Protein AF-A0A3A4K2T4-F1 (afdb_monomer_lite)

Structure (mmCIF, N/CA/C/O backbone):
data_AF-A0A3A4K2T4-F1
#
_entry.id   AF-A0A3A4K2T4-F1
#
loop_
_atom_site.group_PDB
_atom_site.id
_atom_site.type_symbol
_atom_site.label_atom_id
_atom_site.label_alt_id
_atom_site.label_comp_id
_atom_site.label_asym_id
_atom_site.label_entity_id
_atom_site.label_seq_id
_atom_site.pdbx_PDB_ins_code
_atom_site.Cartn_x
_atom_site.Cartn_y
_atom_site.Cartn_z
_atom_site.occupancy
_atom_site.B_iso_or_equiv
_atom_site.auth_seq_id
_atom_site.auth_comp_id
_atom_site.auth_asym_id
_atom_site.auth_atom_id
_atom_site.pdbx_PDB_model_num
ATOM 1 N N . MET A 1 1 ? -15.578 17.344 46.538 1.00 37.31 1 MET A N 1
ATOM 2 C CA . MET A 1 1 ? -14.835 17.389 45.261 1.00 37.31 1 MET A CA 1
ATOM 3 C C . MET A 1 1 ? -15.146 16.119 44.495 1.00 37.31 1 MET A C 1
ATOM 5 O O . MET A 1 1 ? -15.003 15.076 45.108 1.00 37.31 1 MET A O 1
ATOM 9 N N . ARG A 1 2 ? -15.543 16.262 43.217 1.00 42.56 2 ARG A N 1
ATOM 10 C CA . ARG A 1 2 ? -15.380 15.312 42.092 1.00 42.56 2 ARG A CA 1
ATOM 11 C C . ARG A 1 2 ? -15.876 13.876 42.349 1.00 42.56 2 ARG A C 1
ATOM 13 O O . ARG A 1 2 ? -15.310 13.163 43.150 1.00 42.56 2 ARG A O 1
ATOM 20 N N . GLY A 1 3 ? -16.893 13.351 41.688 1.00 38.88 3 GLY A N 1
ATOM 21 C CA . GLY A 1 3 ? -17.337 13.601 40.326 1.00 38.88 3 GLY A CA 1
ATOM 22 C C . GLY A 1 3 ? -17.789 12.246 39.784 1.00 38.88 3 GLY A C 1
ATOM 23 O O . GLY A 1 3 ? -16.993 11.324 39.680 1.00 38.88 3 GLY A O 1
ATOM 24 N N . THR A 1 4 ? -19.092 12.142 39.568 1.00 47.53 4 THR A N 1
ATOM 25 C CA . THR A 1 4 ? -19.808 11.328 38.584 1.00 47.53 4 THR A CA 1
ATOM 26 C C . THR A 1 4 ? -18.983 10.290 37.805 1.00 47.53 4 THR A C 1
ATOM 28 O O . THR A 1 4 ? -18.315 10.631 36.834 1.00 47.53 4 THR A O 1
ATOM 31 N N . LEU A 1 5 ? -19.127 9.007 38.146 1.00 46.75 5 LEU A N 1
ATOM 32 C CA . LEU A 1 5 ? -18.937 7.910 37.192 1.00 46.75 5 LEU A CA 1
ATOM 33 C C . LEU A 1 5 ? -20.327 7.389 36.828 1.00 46.75 5 LEU A C 1
ATOM 35 O O . LEU A 1 5 ? -20.868 6.483 37.459 1.00 46.75 5 LEU A O 1
ATOM 39 N N . LEU A 1 6 ? -20.937 8.049 35.843 1.00 43.16 6 LEU A N 1
ATOM 40 C CA . LEU A 1 6 ? -22.119 7.544 35.157 1.00 43.16 6 LEU A CA 1
ATOM 41 C C . LEU A 1 6 ? -21.692 6.300 34.376 1.00 43.16 6 LEU A C 1
ATOM 43 O O . LEU A 1 6 ? -21.117 6.388 33.295 1.00 43.16 6 LEU A O 1
ATOM 47 N N . ALA A 1 7 ? -21.965 5.143 34.969 1.00 45.53 7 ALA A N 1
ATOM 48 C CA . ALA A 1 7 ? -22.023 3.874 34.275 1.00 45.53 7 ALA A CA 1
ATOM 49 C C . ALA A 1 7 ? -23.150 3.947 33.233 1.00 45.53 7 ALA A C 1
ATOM 51 O O . ALA A 1 7 ? -24.322 3.760 33.550 1.00 45.53 7 ALA A O 1
ATOM 52 N N . LEU A 1 8 ? -22.794 4.247 31.986 1.00 44.25 8 LEU A N 1
ATOM 53 C CA . LEU A 1 8 ? -23.660 4.029 30.833 1.00 44.25 8 LEU A CA 1
ATOM 54 C C . LEU A 1 8 ? -23.396 2.617 30.313 1.00 44.25 8 LEU A C 1
ATOM 56 O O . LEU A 1 8 ? -22.622 2.388 29.389 1.00 44.25 8 LEU A O 1
ATOM 60 N N . ALA A 1 9 ? -24.035 1.665 30.987 1.00 47.28 9 ALA A N 1
ATOM 61 C CA . ALA A 1 9 ? -24.226 0.309 30.509 1.00 47.28 9 ALA A CA 1
ATOM 62 C C . ALA A 1 9 ? -25.524 0.254 29.693 1.00 47.28 9 ALA A C 1
ATOM 64 O O . ALA A 1 9 ? -26.607 0.240 30.268 1.00 47.28 9 ALA A O 1
ATOM 65 N N . SER A 1 10 ? -25.400 0.235 28.364 1.00 43.56 10 SER A N 1
ATOM 66 C CA . SER A 1 10 ? -26.413 -0.223 27.393 1.00 43.56 10 SER A CA 1
ATOM 67 C C . SER A 1 10 ? -25.854 0.047 25.986 1.00 43.56 10 SER A C 1
ATOM 69 O O . SER A 1 10 ? -25.403 1.155 25.740 1.00 43.56 10 SER A O 1
ATOM 71 N N . ALA A 1 11 ? -25.828 -0.864 25.016 1.00 36.56 11 ALA A N 1
ATOM 72 C CA . ALA A 1 11 ? -26.654 -2.041 24.819 1.00 36.56 11 ALA A CA 1
ATOM 73 C C . ALA A 1 11 ? -25.936 -3.085 23.947 1.00 36.56 11 ALA A C 1
ATOM 75 O O . ALA A 1 11 ? -25.059 -2.770 23.145 1.00 36.56 11 ALA A O 1
ATOM 76 N N . ALA A 1 12 ? -26.367 -4.331 24.118 1.00 47.81 12 ALA A N 1
ATOM 77 C CA . ALA A 1 12 ? -26.002 -5.482 23.319 1.00 47.81 12 ALA A CA 1
ATOM 78 C C . ALA A 1 12 ? -26.239 -5.255 21.817 1.00 47.81 12 ALA A C 1
ATOM 80 O O . ALA A 1 12 ? -27.347 -4.918 21.402 1.00 47.81 12 ALA A O 1
ATOM 81 N N . VAL A 1 13 ? -25.225 -5.566 21.009 1.00 43.44 13 VAL A N 1
ATOM 82 C CA . VAL A 1 13 ? -25.419 -6.050 19.643 1.00 43.44 13 VAL A CA 1
ATOM 83 C C . VAL A 1 13 ? -24.809 -7.440 19.587 1.00 43.44 13 VAL A C 1
ATOM 85 O O . VAL A 1 13 ? -23.624 -7.648 19.831 1.00 43.44 13 VAL A O 1
ATOM 88 N N . VAL A 1 14 ? -25.684 -8.405 19.340 1.00 50.03 14 VAL A N 1
ATOM 89 C CA . VAL A 1 14 ? -25.367 -9.801 19.077 1.00 50.03 14 VAL A CA 1
ATOM 90 C C . VAL A 1 14 ? -24.592 -9.861 17.762 1.00 50.03 14 VAL A C 1
ATOM 92 O O . VAL A 1 14 ? -25.139 -9.573 16.703 1.00 50.03 14 VAL A O 1
ATOM 95 N N . GLY A 1 15 ? -23.318 -10.229 17.837 1.00 37.03 15 GLY A N 1
ATOM 96 C CA . GLY A 1 15 ? -22.464 -10.473 16.682 1.00 37.03 15 GLY A CA 1
ATOM 97 C C . GLY A 1 15 ? -21.090 -10.907 17.164 1.00 37.03 15 GLY A C 1
ATOM 98 O O . GLY A 1 15 ? -20.385 -10.142 17.809 1.00 37.03 15 GLY A O 1
ATOM 99 N N . VAL A 1 16 ? -20.736 -12.162 16.905 1.00 39.00 16 VAL A N 1
ATOM 100 C CA . VAL A 1 16 ? -19.416 -12.731 17.187 1.00 39.00 16 VAL A CA 1
ATOM 101 C C . VAL A 1 16 ? -18.391 -11.991 16.327 1.00 39.00 16 VAL A C 1
ATOM 103 O O . VAL A 1 16 ? -18.146 -12.346 15.182 1.00 39.00 16 VAL A O 1
ATOM 106 N N . GLY A 1 17 ? -17.833 -10.920 16.868 1.00 36.72 17 GLY A N 1
ATOM 107 C CA . GLY A 1 17 ? -16.728 -10.182 16.291 1.00 36.72 17 GLY A CA 1
ATOM 108 C C . GLY A 1 17 ? -15.914 -9.679 17.458 1.00 36.72 17 GLY A C 1
ATOM 109 O O . GLY A 1 17 ? -16.368 -8.820 18.208 1.00 36.72 17 GLY A O 1
ATOM 110 N N . ILE A 1 18 ? -14.748 -10.277 17.668 1.00 42.75 18 ILE A N 1
ATOM 111 C CA . ILE A 1 18 ? -13.763 -9.758 18.606 1.00 42.75 18 ILE A CA 1
ATOM 112 C C . ILE A 1 18 ? -13.394 -8.383 18.047 1.00 42.75 18 ILE A C 1
ATOM 114 O O . ILE A 1 18 ? -12.620 -8.295 17.099 1.00 42.75 18 ILE A O 1
ATOM 118 N N . ALA A 1 19 ? -14.022 -7.320 18.551 1.00 45.59 19 ALA A N 1
ATOM 119 C CA . ALA A 1 19 ? -13.562 -5.969 18.302 1.00 45.59 19 ALA A CA 1
ATOM 120 C C . ALA A 1 19 ? -12.214 -5.879 19.015 1.00 45.59 19 ALA A C 1
ATOM 122 O O . ALA A 1 19 ? -12.155 -5.710 20.235 1.00 45.59 19 ALA A O 1
ATOM 123 N N . VAL A 1 20 ? -11.140 -6.121 18.266 1.00 48.38 20 VAL A N 1
ATOM 124 C CA . VAL A 1 20 ? -9.784 -5.845 18.719 1.00 48.38 20 VAL A CA 1
ATOM 125 C C . VAL A 1 20 ? -9.708 -4.327 18.780 1.00 48.38 20 VAL A C 1
ATOM 127 O O . VAL A 1 20 ? -9.427 -3.667 17.790 1.00 48.38 20 VAL A O 1
ATOM 130 N N . ALA A 1 21 ? -10.109 -3.761 19.920 1.00 49.97 21 ALA A N 1
ATOM 131 C CA . ALA A 1 21 ? -9.919 -2.347 20.177 1.00 49.97 21 ALA A CA 1
ATOM 132 C C . ALA A 1 21 ? -8.414 -2.091 20.075 1.00 49.97 21 ALA A C 1
ATOM 134 O O . ALA A 1 21 ? -7.641 -2.708 20.817 1.00 49.97 21 ALA A O 1
ATOM 135 N N . GLY A 1 22 ? -8.007 -1.255 19.119 1.00 52.72 22 GLY A N 1
ATOM 136 C CA . GLY A 1 22 ? -6.613 -0.909 18.929 1.00 52.72 22 GLY A CA 1
ATOM 137 C C . GLY A 1 22 ? -6.038 -0.197 20.158 1.00 52.72 22 GLY A C 1
ATOM 138 O O . GLY A 1 22 ? -6.753 0.135 21.114 1.00 52.72 22 GLY A O 1
ATOM 139 N N . PRO A 1 23 ? -4.716 0.029 20.175 1.00 58.78 23 PRO A N 1
ATOM 140 C CA . PRO A 1 23 ? -4.071 0.778 21.245 1.00 58.78 23 PRO A CA 1
ATOM 141 C C . PRO A 1 23 ? -4.733 2.154 21.428 1.00 58.78 23 PRO A C 1
ATOM 143 O O . PRO A 1 23 ? -5.227 2.756 20.477 1.00 58.78 23 PRO A O 1
ATOM 146 N N . ALA A 1 24 ? -4.749 2.672 22.660 1.00 53.75 24 ALA A N 1
ATOM 147 C CA . ALA A 1 24 ? -5.356 3.968 22.960 1.00 53.75 24 ALA A CA 1
ATOM 148 C C . ALA A 1 24 ? -4.759 5.073 22.064 1.00 53.75 24 ALA A C 1
ATOM 150 O O . ALA A 1 24 ? -3.583 5.407 22.201 1.00 53.75 24 ALA A O 1
ATOM 151 N N . GLY A 1 25 ? -5.576 5.627 21.162 1.00 59.34 25 GLY A N 1
ATOM 152 C CA . GLY A 1 25 ? -5.159 6.622 20.165 1.00 59.34 25 GLY A CA 1
ATOM 153 C C . GLY A 1 25 ? -5.148 6.126 18.716 1.00 59.34 25 GLY A C 1
ATOM 154 O O . GLY A 1 25 ? -4.891 6.933 17.829 1.00 59.34 25 GLY A O 1
ATOM 155 N N . ALA A 1 26 ? -5.448 4.848 18.472 1.00 74.38 26 ALA A N 1
ATOM 156 C CA . ALA A 1 26 ? -5.609 4.317 17.127 1.00 74.38 26 ALA A CA 1
ATOM 157 C C . ALA A 1 26 ? -6.783 4.979 16.382 1.00 74.38 26 ALA A C 1
ATOM 159 O O . ALA A 1 26 ? -7.815 5.343 16.957 1.00 74.38 26 ALA A O 1
ATOM 160 N N . VAL A 1 27 ? -6.586 5.173 15.082 1.00 84.56 27 VAL A N 1
ATOM 161 C CA . VAL A 1 27 ? -7.548 5.778 14.169 1.00 84.56 27 VAL A CA 1
ATOM 162 C C . VAL A 1 27 ? -8.516 4.699 13.695 1.00 84.56 27 VAL A C 1
ATOM 164 O O . VAL A 1 27 ? -8.104 3.645 13.209 1.00 84.56 27 VAL A O 1
ATOM 167 N N . SER A 1 28 ? -9.817 4.987 13.794 1.00 85.19 28 SER A N 1
ATOM 168 C CA . SER A 1 28 ? -10.862 4.071 13.326 1.00 85.19 28 SER A CA 1
ATOM 169 C C . SER A 1 28 ? -10.649 3.681 11.864 1.00 85.19 28 SER A C 1
ATOM 171 O O . SER A 1 28 ? -10.312 4.544 11.049 1.00 85.19 28 SER A O 1
ATOM 173 N N . GLU A 1 29 ? -10.969 2.435 11.509 1.00 85.69 29 GLU A N 1
ATOM 174 C CA . GLU A 1 29 ? -10.889 1.929 10.131 1.00 85.69 29 GLU A CA 1
ATOM 175 C C . GLU A 1 29 ? -11.527 2.886 9.107 1.00 85.69 29 GLU A C 1
ATOM 177 O O . GLU A 1 29 ? -10.976 3.115 8.033 1.00 85.69 29 GLU A O 1
ATOM 182 N N .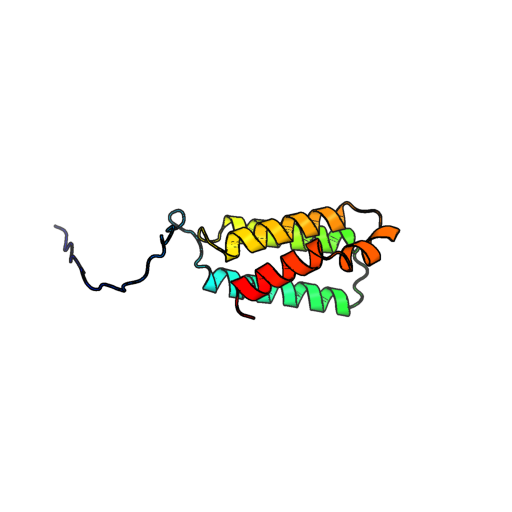 GLN A 1 30 ? -12.656 3.508 9.458 1.00 87.06 30 GLN A N 1
ATOM 183 C CA . GLN A 1 30 ? -13.376 4.421 8.573 1.00 87.06 30 GLN A CA 1
ATOM 184 C C . GLN A 1 30 ? -12.610 5.728 8.311 1.00 87.06 30 GLN A C 1
ATOM 186 O O . GLN A 1 30 ? -12.508 6.159 7.163 1.00 87.06 30 GLN A O 1
ATOM 191 N N . ALA A 1 31 ? -12.026 6.337 9.346 1.00 89.06 31 ALA A N 1
ATOM 192 C CA . ALA A 1 31 ? -11.182 7.524 9.191 1.00 89.06 31 ALA A CA 1
ATOM 193 C C . ALA A 1 31 ? -9.871 7.201 8.453 1.00 89.06 31 ALA A C 1
ATOM 195 O O . ALA A 1 31 ? -9.435 7.981 7.606 1.00 89.06 31 ALA A O 1
ATOM 196 N N . THR A 1 32 ? -9.286 6.026 8.703 1.00 90.94 32 THR A N 1
ATOM 197 C CA . THR A 1 32 ? -8.131 5.534 7.944 1.00 90.94 32 THR A CA 1
ATOM 198 C C . THR A 1 32 ? -8.473 5.417 6.461 1.00 90.94 32 THR A C 1
ATOM 200 O O . THR A 1 32 ? -7.742 5.947 5.630 1.00 90.94 32 THR A O 1
ATOM 203 N N . CYS A 1 33 ? -9.614 4.818 6.111 1.00 92.44 33 CYS A N 1
ATOM 204 C CA . CYS A 1 33 ? -10.036 4.658 4.719 1.00 92.44 33 CYS A CA 1
ATOM 205 C C . CYS A 1 33 ? -10.281 5.985 3.990 1.00 92.44 33 CYS A C 1
ATOM 207 O O . CYS A 1 33 ? -9.915 6.105 2.824 1.00 92.44 33 CYS A O 1
ATOM 209 N N . VAL A 1 34 ? -10.805 7.018 4.659 1.00 93.06 34 VAL A N 1
ATOM 210 C CA . VAL A 1 34 ? -10.892 8.367 4.061 1.00 93.06 34 VAL A CA 1
ATOM 211 C C . VAL A 1 34 ? -9.503 8.872 3.655 1.00 93.06 34 VAL A C 1
ATOM 213 O O . VAL A 1 34 ? -9.320 9.370 2.542 1.00 93.06 34 VAL A O 1
ATOM 216 N N . THR A 1 35 ? -8.509 8.700 4.526 1.00 93.44 35 THR A N 1
ATOM 217 C CA . THR A 1 35 ? -7.129 9.114 4.245 1.00 93.44 35 THR A CA 1
ATOM 218 C C . THR A 1 35 ? -6.484 8.260 3.154 1.00 93.44 35 THR A C 1
ATOM 220 O O . THR A 1 35 ? -5.805 8.802 2.285 1.00 93.44 35 THR A O 1
ATOM 223 N N . VAL A 1 36 ? -6.737 6.946 3.136 1.00 93.88 36 VAL A N 1
ATOM 224 C CA . VAL A 1 36 ? -6.286 6.046 2.058 1.00 93.88 36 VAL A CA 1
ATOM 225 C C . VAL A 1 36 ? -6.809 6.526 0.706 1.00 93.88 36 VAL A C 1
ATOM 227 O O . VAL A 1 36 ? -6.024 6.659 -0.230 1.00 93.88 36 VAL A O 1
ATOM 230 N N . GLY A 1 37 ? -8.101 6.855 0.613 1.00 91.06 37 GLY A N 1
ATOM 231 C CA . GLY A 1 37 ? -8.701 7.381 -0.614 1.00 91.06 37 GLY A CA 1
ATOM 232 C C . GLY A 1 37 ? -8.020 8.665 -1.095 1.00 91.06 37 GLY A C 1
ATOM 233 O O . GLY A 1 37 ? -7.679 8.776 -2.270 1.00 91.06 37 GLY A O 1
ATOM 234 N N . ALA A 1 38 ? -7.738 9.602 -0.185 1.00 92.50 38 ALA A N 1
ATOM 235 C CA . ALA A 1 38 ? -7.030 10.840 -0.516 1.00 92.50 38 ALA A CA 1
ATOM 236 C C . ALA A 1 38 ? -5.590 10.592 -1.007 1.00 92.50 38 ALA A C 1
ATOM 238 O O . ALA A 1 38 ? -5.153 11.212 -1.974 1.00 92.50 38 ALA A O 1
ATOM 239 N N . VAL A 1 39 ? -4.861 9.665 -0.376 1.00 92.75 39 VAL A N 1
ATOM 240 C CA . VAL A 1 39 ? -3.492 9.299 -0.777 1.00 92.75 39 VAL A CA 1
ATOM 241 C C . VAL A 1 39 ? -3.470 8.633 -2.157 1.00 92.75 39 VAL A C 1
ATOM 243 O O . VAL A 1 39 ? -2.602 8.944 -2.974 1.00 92.75 39 VAL A O 1
ATOM 246 N N . VAL A 1 40 ? -4.419 7.738 -2.442 1.00 90.56 40 VAL A N 1
ATOM 247 C CA . VAL A 1 40 ? -4.527 7.067 -3.749 1.00 90.56 40 VAL A CA 1
ATOM 248 C C . VAL A 1 40 ? -4.924 8.053 -4.853 1.00 90.56 40 VAL A C 1
ATOM 250 O O . VAL A 1 40 ? -4.378 7.991 -5.957 1.00 90.56 40 VAL A O 1
ATOM 253 N N . ASP A 1 41 ? -5.825 8.993 -4.564 1.00 91.56 41 ASP A N 1
ATOM 254 C CA . ASP A 1 41 ? -6.207 10.067 -5.487 1.00 91.56 41 ASP A CA 1
ATOM 255 C C . ASP A 1 41 ? -5.022 11.005 -5.793 1.00 91.56 41 ASP A C 1
ATOM 257 O O . ASP A 1 41 ? -4.752 11.306 -6.957 1.00 91.56 41 ASP A O 1
ATOM 261 N N . GLU A 1 42 ? -4.244 11.397 -4.776 1.00 89.38 42 GLU A N 1
ATOM 262 C CA . GLU A 1 42 ? -3.012 12.179 -4.954 1.00 89.38 42 GLU A CA 1
ATOM 263 C C . GLU A 1 42 ? -2.000 11.435 -5.841 1.00 89.38 42 GLU A C 1
ATOM 265 O O . GLU A 1 42 ? -1.484 12.002 -6.807 1.00 89.38 42 GLU A O 1
ATOM 270 N N . PHE A 1 43 ? -1.760 10.149 -5.562 1.00 88.19 43 PHE A N 1
ATOM 271 C CA . PHE A 1 43 ? -0.867 9.308 -6.362 1.00 88.19 43 PHE A CA 1
ATOM 272 C C . PHE A 1 43 ? -1.327 9.197 -7.824 1.00 88.19 43 PHE A C 1
ATOM 274 O O . PHE A 1 43 ? -0.507 9.258 -8.748 1.00 88.19 43 PHE A O 1
ATOM 281 N N . SER A 1 44 ? -2.636 9.055 -8.048 1.00 85.94 44 SER A N 1
ATOM 282 C CA . SER A 1 44 ? -3.221 8.952 -9.388 1.00 85.94 44 SER A CA 1
ATOM 283 C C . SER A 1 44 ? -3.029 10.251 -10.169 1.00 85.94 44 SER A C 1
ATOM 285 O O . SER A 1 44 ? -2.503 10.222 -11.280 1.00 85.94 44 SER A O 1
ATOM 287 N N . LYS A 1 45 ? -3.317 11.403 -9.551 1.00 86.31 45 LYS A N 1
ATOM 288 C CA . LYS A 1 45 ? -3.105 12.730 -10.156 1.00 86.31 45 LYS A CA 1
ATOM 289 C C . LYS A 1 45 ? -1.642 12.990 -10.507 1.00 86.31 45 LYS A C 1
ATOM 291 O O . LYS A 1 45 ? -1.350 13.479 -11.596 1.00 86.31 45 LYS A O 1
ATOM 296 N N . GLN A 1 46 ? -0.710 12.630 -9.622 1.00 82.56 46 GLN A N 1
ATOM 297 C CA . GLN A 1 46 ? 0.728 12.737 -9.903 1.00 82.56 46 GLN A CA 1
ATOM 298 C C . GLN A 1 46 ? 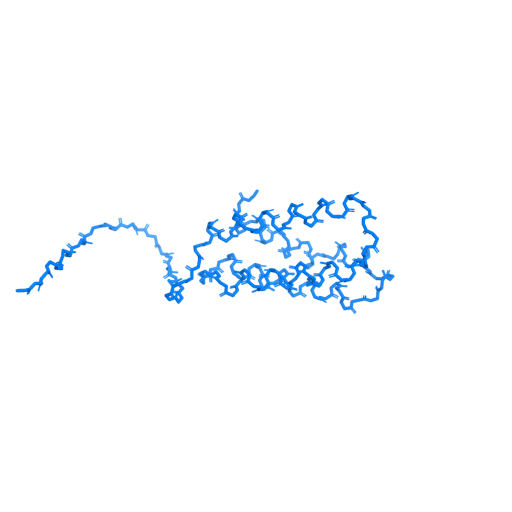1.163 11.811 -11.048 1.00 82.56 46 GLN A C 1
ATOM 300 O O . GLN A 1 46 ? 2.059 12.145 -11.824 1.00 82.56 46 GLN A O 1
ATOM 305 N N . SER A 1 47 ? 0.526 10.646 -11.174 1.00 79.62 47 SER A N 1
ATOM 306 C CA . SER A 1 47 ? 0.794 9.705 -12.263 1.00 79.62 47 SER A CA 1
ATOM 307 C C . SER A 1 47 ? 0.283 10.211 -13.611 1.00 79.62 47 SER A C 1
ATOM 309 O O . SER A 1 47 ? 1.004 10.118 -14.602 1.00 79.62 47 SER A O 1
ATOM 311 N N . GLU A 1 48 ? -0.909 10.807 -13.642 1.00 78.81 48 GLU A N 1
ATOM 312 C CA . GLU A 1 48 ? -1.507 11.412 -14.839 1.00 78.81 48 GLU A CA 1
ATOM 313 C C . GLU A 1 48 ? -0.779 12.675 -15.305 1.00 78.81 48 GLU A C 1
ATOM 315 O O . GLU A 1 48 ? -0.656 12.913 -16.508 1.00 78.81 48 GLU A O 1
ATOM 320 N N . ALA A 1 49 ? -0.247 13.465 -14.369 1.00 74.38 49 ALA A N 1
ATOM 321 C CA . ALA A 1 49 ? 0.482 14.694 -14.668 1.00 74.38 49 ALA A CA 1
ATOM 322 C C . ALA A 1 49 ? 1.798 14.467 -15.445 1.00 74.38 49 ALA A C 1
ATOM 324 O O . ALA A 1 49 ? 2.475 15.439 -15.774 1.00 74.38 49 ALA A O 1
ATOM 325 N N . ASN A 1 50 ? 2.170 13.210 -15.749 1.00 62.88 50 ASN A N 1
ATOM 326 C CA . ASN A 1 50 ? 3.468 12.822 -16.316 1.00 62.88 50 ASN A CA 1
ATOM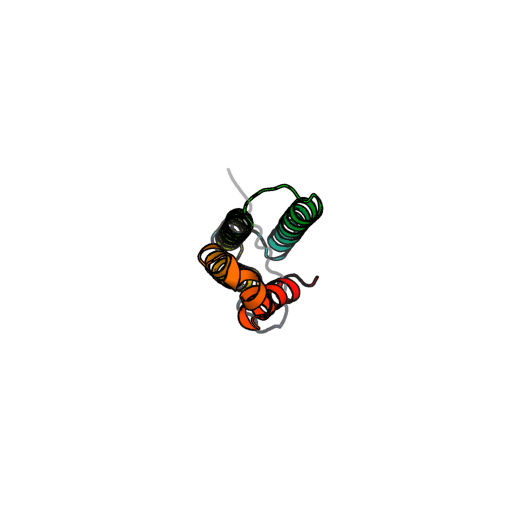 327 C C . ASN A 1 50 ? 4.642 13.464 -15.569 1.00 62.88 50 ASN A C 1
ATOM 329 O O . ASN A 1 50 ? 5.695 13.720 -16.157 1.00 62.88 50 ASN A O 1
ATOM 333 N N . ASP A 1 51 ? 4.459 13.729 -14.273 1.00 60.66 51 ASP A N 1
ATOM 334 C CA . ASP A 1 51 ? 5.511 14.309 -13.466 1.00 60.66 51 ASP A CA 1
ATOM 335 C C . ASP A 1 51 ? 6.661 13.300 -13.471 1.00 60.66 51 ASP A C 1
ATOM 337 O O . ASP A 1 51 ? 6.478 12.118 -13.150 1.00 60.66 51 ASP A O 1
ATOM 341 N N . ALA A 1 52 ? 7.824 13.733 -13.960 1.00 50.72 52 ALA A N 1
ATOM 342 C CA . ALA A 1 52 ? 8.930 12.870 -14.382 1.00 50.72 52 ALA A CA 1
ATOM 343 C C . ALA A 1 52 ? 9.672 12.206 -13.204 1.00 50.72 52 ALA A C 1
ATOM 345 O O . ALA A 1 52 ? 10.848 11.860 -13.310 1.00 50.72 52 ALA A O 1
ATOM 346 N N . GLY A 1 53 ? 9.001 12.039 -12.064 1.00 60.88 53 GLY A N 1
ATOM 347 C CA . GLY A 1 53 ? 9.498 11.278 -10.933 1.00 60.88 53 GLY A CA 1
ATOM 348 C C . GLY A 1 53 ? 9.638 9.803 -11.294 1.00 60.88 53 GLY A C 1
ATOM 349 O O . GLY A 1 53 ? 8.776 9.216 -11.948 1.00 60.88 53 GLY A O 1
ATOM 350 N N . ASP A 1 54 ? 10.719 9.184 -10.844 1.00 79.44 54 ASP A N 1
ATOM 351 C CA . ASP A 1 54 ? 10.957 7.754 -11.015 1.00 79.44 54 ASP A CA 1
ATOM 352 C C . ASP A 1 54 ? 9.794 6.926 -10.427 1.00 79.44 54 ASP A C 1
ATOM 354 O O . ASP A 1 54 ? 9.361 7.151 -9.292 1.00 79.44 54 ASP A O 1
ATOM 358 N N . ALA A 1 55 ? 9.258 5.981 -11.206 1.00 81.69 55 ALA A N 1
ATOM 359 C CA . ALA A 1 55 ? 8.127 5.143 -10.803 1.00 81.69 55 ALA A CA 1
ATOM 360 C C . ALA A 1 55 ? 8.439 4.348 -9.525 1.00 81.69 55 ALA A C 1
ATOM 362 O O . ALA A 1 55 ? 7.581 4.223 -8.650 1.00 81.69 55 ALA A O 1
ATOM 363 N N . ALA A 1 56 ? 9.690 3.900 -9.368 1.00 86.38 56 ALA A N 1
ATOM 364 C CA . ALA A 1 56 ? 10.123 3.210 -8.159 1.00 86.38 56 ALA A CA 1
ATOM 365 C C . ALA A 1 56 ? 10.051 4.115 -6.920 1.00 86.38 56 ALA A C 1
ATOM 367 O O . ALA A 1 56 ? 9.579 3.686 -5.868 1.00 86.38 56 ALA A O 1
ATOM 368 N N . THR A 1 57 ? 10.439 5.387 -7.051 1.00 88.00 57 THR A N 1
ATOM 369 C CA . THR A 1 57 ? 10.325 6.369 -5.961 1.00 88.00 57 THR A CA 1
ATOM 370 C C . THR A 1 57 ? 8.863 6.592 -5.577 1.00 88.00 57 THR A C 1
ATOM 372 O O . THR A 1 57 ? 8.537 6.638 -4.393 1.00 88.00 57 THR A O 1
ATOM 375 N N . ARG A 1 58 ? 7.961 6.657 -6.562 1.00 87.38 58 ARG A N 1
ATOM 376 C CA . ARG A 1 58 ? 6.523 6.838 -6.322 1.00 87.38 58 ARG A CA 1
ATOM 377 C C . ARG A 1 58 ? 5.884 5.641 -5.621 1.00 87.38 58 ARG A C 1
ATOM 379 O O . ARG A 1 58 ? 5.112 5.839 -4.686 1.00 87.38 58 ARG A O 1
ATOM 386 N N . TRP A 1 59 ? 6.208 4.410 -6.016 1.00 90.44 59 TRP A N 1
ATOM 387 C CA . TRP A 1 59 ? 5.698 3.236 -5.298 1.00 90.44 59 TRP A CA 1
ATOM 388 C C . TRP A 1 59 ? 6.296 3.097 -3.907 1.00 90.44 59 TRP A C 1
ATOM 390 O O . TRP A 1 59 ? 5.572 2.723 -2.994 1.00 90.44 59 TRP A O 1
ATOM 400 N N . SER A 1 60 ? 7.573 3.442 -3.728 1.00 91.38 60 SER A N 1
ATOM 401 C CA . SER A 1 60 ? 8.198 3.482 -2.403 1.00 91.38 60 SER A CA 1
ATOM 402 C C . SER A 1 60 ? 7.472 4.468 -1.484 1.00 91.38 60 SER A C 1
ATOM 404 O O . SER A 1 60 ? 7.104 4.129 -0.363 1.00 91.38 60 SER A O 1
ATOM 406 N N . GLU A 1 61 ? 7.177 5.669 -1.986 1.00 92.75 61 GLU A N 1
ATOM 407 C CA . GLU A 1 61 ? 6.451 6.695 -1.238 1.00 92.75 61 GLU A CA 1
ATOM 408 C C . GLU A 1 61 ? 5.010 6.275 -0.917 1.00 92.75 61 GLU A C 1
ATOM 410 O O . GLU A 1 61 ? 4.566 6.417 0.223 1.00 92.75 61 GLU A O 1
ATOM 415 N N . LEU A 1 62 ? 4.285 5.703 -1.883 1.00 93.81 62 LEU A N 1
ATOM 416 C CA . LEU A 1 62 ? 2.942 5.177 -1.632 1.00 93.81 62 LEU A CA 1
ATOM 417 C C . LEU A 1 62 ? 2.974 4.035 -0.604 1.00 93.81 62 LEU A C 1
ATOM 419 O O . LEU A 1 62 ? 2.146 4.000 0.305 1.00 93.81 62 LEU A O 1
ATOM 423 N N . GLY A 1 63 ? 3.957 3.136 -0.711 1.00 95.31 63 GLY A N 1
ATOM 424 C CA . GLY A 1 63 ? 4.166 2.039 0.231 1.00 95.31 63 GLY A CA 1
ATOM 425 C C . GLY A 1 63 ? 4.445 2.546 1.643 1.00 95.31 63 GLY A C 1
ATOM 426 O O . GLY A 1 63 ? 3.817 2.082 2.592 1.00 95.31 63 GLY A O 1
ATOM 427 N N . ARG A 1 64 ? 5.307 3.562 1.781 1.00 95.88 64 ARG A N 1
ATOM 428 C CA . ARG A 1 64 ? 5.586 4.242 3.054 1.00 95.88 64 ARG A CA 1
ATOM 429 C C . ARG A 1 64 ? 4.312 4.819 3.670 1.00 95.88 64 ARG A C 1
ATOM 431 O O . ARG A 1 64 ? 4.031 4.539 4.831 1.00 95.88 64 ARG A O 1
ATOM 438 N N . ARG A 1 65 ? 3.517 5.568 2.897 1.00 95.44 65 ARG A N 1
ATOM 439 C CA . ARG A 1 65 ? 2.254 6.151 3.380 1.00 95.44 65 ARG A CA 1
ATOM 440 C C . ARG A 1 65 ? 1.257 5.077 3.814 1.00 95.44 65 ARG A C 1
ATOM 442 O O . ARG A 1 65 ? 0.595 5.242 4.831 1.00 95.44 65 ARG A O 1
ATOM 449 N N . PHE A 1 66 ? 1.167 3.963 3.090 1.00 96.12 66 PHE A N 1
ATOM 450 C CA . PHE A 1 66 ? 0.318 2.839 3.496 1.00 96.12 66 PHE A CA 1
ATOM 451 C C . PHE A 1 66 ? 0.795 2.204 4.806 1.00 96.12 66 PHE A C 1
ATOM 453 O O . PHE A 1 66 ? -0.033 1.935 5.673 1.00 96.12 66 PHE A O 1
ATOM 460 N N . SER A 1 67 ? 2.106 2.018 4.991 1.00 95.44 67 SER A N 1
ATOM 461 C CA . SER A 1 67 ? 2.662 1.539 6.264 1.00 95.44 67 SER A CA 1
ATOM 462 C C . SER A 1 67 ? 2.396 2.498 7.426 1.00 95.44 67 SER A C 1
ATOM 464 O O . SER A 1 67 ? 2.081 2.042 8.520 1.00 95.44 67 SER A O 1
ATOM 466 N N . GLU A 1 68 ? 2.490 3.810 7.205 1.00 93.81 68 GLU A N 1
ATOM 467 C CA . GLU A 1 68 ? 2.184 4.826 8.223 1.00 93.81 68 GLU A CA 1
ATOM 468 C C . GLU A 1 68 ? 0.707 4.792 8.618 1.00 93.81 68 GLU A C 1
ATOM 470 O O . GLU A 1 68 ? 0.383 4.684 9.798 1.00 93.81 68 GLU A O 1
ATOM 475 N N . LEU A 1 69 ? -0.195 4.752 7.634 1.00 93.00 69 LEU A N 1
ATOM 476 C CA . LEU A 1 69 ? -1.629 4.617 7.892 1.00 93.00 69 LEU A CA 1
ATOM 477 C C . LEU A 1 69 ? -1.970 3.301 8.598 1.00 93.00 69 LEU A C 1
ATOM 479 O O . LEU A 1 69 ? -2.845 3.279 9.457 1.00 93.00 69 LEU A O 1
ATOM 483 N N . ALA A 1 70 ? -1.278 2.206 8.275 1.00 93.19 70 ALA A N 1
ATOM 484 C CA . ALA A 1 70 ? -1.448 0.934 8.969 1.00 93.19 70 ALA A CA 1
ATOM 485 C C . ALA A 1 70 ? -0.937 0.982 10.420 1.00 93.19 70 ALA A C 1
ATOM 487 O O . ALA A 1 70 ? -1.506 0.321 11.289 1.00 93.19 70 ALA A O 1
ATOM 488 N N . ALA A 1 71 ? 0.132 1.734 10.691 1.00 91.88 71 ALA A N 1
ATOM 489 C CA . ALA A 1 71 ? 0.667 1.900 12.039 1.00 91.88 71 ALA A CA 1
ATOM 490 C C . ALA A 1 71 ? -0.304 2.670 12.946 1.00 91.88 71 ALA A C 1
ATOM 492 O O . ALA A 1 71 ? -0.455 2.304 14.113 1.00 91.88 71 ALA A O 1
ATOM 493 N N . ASP A 1 72 ? -0.989 3.670 12.388 1.00 89.88 72 ASP A N 1
ATOM 494 C CA . ASP A 1 72 ? -1.953 4.507 13.107 1.00 89.88 72 ASP A CA 1
ATOM 495 C C . ASP A 1 72 ? -3.359 3.891 13.182 1.00 89.88 72 ASP A C 1
ATOM 497 O O . ASP A 1 72 ? -4.155 4.277 14.037 1.00 89.88 72 ASP A O 1
ATOM 501 N N . ALA A 1 73 ? -3.691 2.944 12.302 1.00 88.50 73 ALA A N 1
ATOM 502 C CA . ALA A 1 73 ? -5.004 2.311 12.260 1.00 88.50 73 ALA A CA 1
ATOM 503 C C . ALA A 1 73 ? -5.260 1.355 13.436 1.00 88.50 73 ALA A C 1
ATOM 505 O O . ALA A 1 73 ? -4.360 0.662 13.925 1.00 88.50 73 ALA A O 1
ATOM 506 N N . ASP A 1 74 ? -6.536 1.258 13.815 1.00 88.44 74 ASP A N 1
ATOM 507 C CA . ASP A 1 74 ? -7.046 0.182 14.664 1.00 88.44 74 ASP A CA 1
ATOM 508 C C . ASP A 1 74 ? -6.680 -1.201 14.104 1.00 88.44 74 ASP A C 1
ATOM 510 O O . ASP A 1 74 ? -6.559 -1.414 12.891 1.00 88.44 74 ASP A O 1
ATOM 514 N N . ASP A 1 75 ? -6.522 -2.168 15.009 1.00 86.75 75 ASP A N 1
ATOM 515 C CA . ASP A 1 75 ? -6.311 -3.555 14.616 1.00 86.75 75 ASP A CA 1
ATOM 516 C C . ASP A 1 75 ? -7.551 -4.077 13.884 1.00 86.75 75 ASP A C 1
ATOM 518 O O . ASP A 1 75 ? -8.671 -4.041 14.391 1.00 86.75 75 ASP A O 1
ATOM 522 N N . GLY A 1 76 ? -7.356 -4.571 12.663 1.00 88.00 76 GLY A N 1
ATOM 523 C CA . GLY A 1 76 ? -8.481 -4.930 11.815 1.00 88.00 76 GLY A CA 1
ATOM 524 C C . GLY A 1 76 ? -8.092 -5.233 10.379 1.00 88.00 76 GLY A C 1
ATOM 525 O O . GLY A 1 76 ? -6.915 -5.343 10.018 1.00 88.00 76 GLY A O 1
ATOM 526 N N . LYS A 1 77 ? -9.117 -5.382 9.541 1.00 91.19 77 LYS A N 1
ATOM 527 C CA . LYS A 1 77 ? -8.957 -5.742 8.127 1.00 91.19 77 LYS A CA 1
ATOM 528 C C . LYS A 1 77 ? -8.257 -4.631 7.344 1.00 91.19 77 LYS A C 1
ATOM 530 O O . LYS A 1 77 ? -7.457 -4.942 6.468 1.00 91.19 77 LYS A O 1
ATOM 535 N N . VAL A 1 78 ? -8.509 -3.363 7.685 1.00 92.44 78 VAL A N 1
ATOM 536 C CA . VAL A 1 78 ? -7.911 -2.213 6.987 1.00 92.44 78 VAL A CA 1
ATOM 537 C C . VAL A 1 78 ? -6.407 -2.168 7.228 1.00 92.44 78 VAL A C 1
ATOM 539 O O . VAL A 1 78 ? -5.636 -2.114 6.275 1.00 92.44 78 VAL A O 1
ATOM 542 N N . LYS A 1 79 ? -5.972 -2.286 8.486 1.00 93.81 79 LYS A N 1
ATOM 543 C CA . LYS A 1 79 ? -4.551 -2.339 8.849 1.00 93.81 79 LYS A CA 1
ATOM 544 C C . LYS A 1 79 ? -3.808 -3.475 8.148 1.00 93.81 79 LYS A C 1
ATOM 546 O O . LYS A 1 79 ? -2.726 -3.259 7.607 1.00 93.81 79 LYS A O 1
ATOM 551 N N . ASN A 1 80 ? -4.388 -4.675 8.130 1.00 94.38 80 ASN A N 1
ATOM 552 C CA . ASN A 1 80 ? -3.776 -5.828 7.467 1.00 94.38 80 ASN A CA 1
ATOM 553 C C . ASN A 1 80 ? -3.654 -5.607 5.953 1.00 94.38 80 ASN A C 1
ATOM 555 O O . ASN A 1 80 ? -2.570 -5.773 5.402 1.00 94.38 80 ASN A O 1
ATOM 559 N N . ALA A 1 81 ? -4.727 -5.146 5.302 1.00 96.25 81 ALA A N 1
ATOM 560 C CA . ALA A 1 81 ? -4.715 -4.860 3.871 1.00 96.25 81 ALA A CA 1
ATOM 561 C C . ALA A 1 81 ? -3.690 -3.774 3.497 1.00 96.25 81 ALA A C 1
ATOM 563 O O . ALA A 1 81 ? -2.988 -3.907 2.495 1.00 96.25 81 ALA A O 1
ATOM 564 N N . LEU A 1 82 ? -3.556 -2.725 4.316 1.00 96.00 82 LEU A N 1
ATOM 565 C CA . LEU A 1 82 ? -2.565 -1.669 4.104 1.00 96.00 82 LEU A CA 1
ATOM 566 C C . LEU A 1 82 ? -1.128 -2.174 4.257 1.00 96.00 82 LEU A C 1
ATOM 568 O O . LEU A 1 82 ? -0.281 -1.829 3.435 1.00 96.00 82 LEU A O 1
ATOM 572 N N . ASN A 1 83 ? -0.854 -3.020 5.253 1.00 96.44 83 ASN A N 1
ATOM 573 C CA . ASN A 1 83 ? 0.462 -3.642 5.414 1.00 96.44 83 ASN A CA 1
ATOM 574 C C . ASN A 1 83 ? 0.823 -4.541 4.221 1.00 96.44 83 ASN A C 1
ATOM 576 O O . ASN A 1 83 ? 1.941 -4.459 3.708 1.00 96.44 83 ASN A O 1
ATOM 580 N N . ASP A 1 84 ? -0.124 -5.349 3.737 1.00 95.56 84 ASP A N 1
ATOM 581 C CA . ASP A 1 84 ? 0.088 -6.218 2.576 1.00 95.56 84 ASP A CA 1
ATOM 582 C C . ASP A 1 84 ? 0.327 -5.402 1.297 1.00 95.56 84 ASP A C 1
ATOM 584 O O . ASP A 1 84 ? 1.270 -5.666 0.545 1.00 95.56 84 ASP A O 1
ATOM 588 N N . ALA A 1 85 ? -0.478 -4.363 1.064 1.00 96.00 85 ALA A N 1
ATOM 589 C CA . ALA A 1 85 ? -0.308 -3.469 -0.076 1.00 96.00 85 ALA A CA 1
ATOM 590 C C . ALA A 1 85 ? 1.017 -2.694 -0.010 1.00 96.00 85 ALA A C 1
ATOM 592 O O . ALA A 1 85 ? 1.721 -2.606 -1.019 1.00 96.00 85 ALA A O 1
ATOM 593 N N . ALA A 1 86 ? 1.417 -2.212 1.170 1.00 96.62 86 ALA A N 1
ATOM 594 C CA . ALA A 1 86 ? 2.718 -1.581 1.370 1.00 96.62 86 ALA A CA 1
AT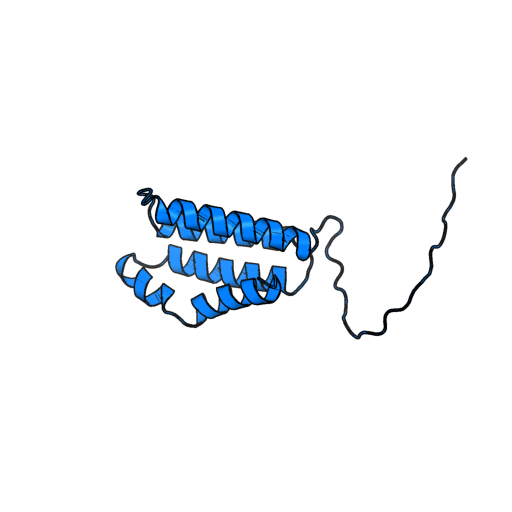OM 595 C C . ALA A 1 86 ? 3.877 -2.533 1.034 1.00 96.62 86 ALA A C 1
ATOM 597 O O . ALA A 1 86 ? 4.836 -2.139 0.368 1.00 96.62 86 ALA A O 1
ATOM 598 N N . ALA A 1 87 ? 3.782 -3.807 1.429 1.00 95.81 87 ALA A N 1
ATOM 599 C CA . ALA A 1 87 ? 4.792 -4.807 1.098 1.00 95.81 87 ALA A CA 1
ATOM 600 C C . ALA A 1 87 ? 4.919 -5.019 -0.421 1.00 95.81 87 ALA A C 1
ATOM 602 O O . ALA A 1 87 ? 6.037 -5.076 -0.939 1.00 95.81 87 ALA A O 1
ATOM 603 N N . GLN A 1 88 ? 3.800 -5.084 -1.150 1.00 95.25 88 GLN A N 1
ATOM 604 C CA . GLN A 1 88 ? 3.818 -5.213 -2.613 1.00 95.25 88 GLN A CA 1
ATOM 605 C C . GLN A 1 88 ? 4.377 -3.963 -3.304 1.00 95.25 88 GLN A C 1
ATOM 607 O O . GLN A 1 88 ? 5.160 -4.081 -4.246 1.00 95.25 88 GLN A O 1
ATOM 612 N N . LEU A 1 89 ? 4.044 -2.772 -2.805 1.00 94.06 89 LEU A N 1
ATOM 613 C CA . LEU A 1 89 ? 4.576 -1.497 -3.294 1.00 94.06 89 LEU A CA 1
ATOM 614 C C . LEU A 1 89 ? 6.091 -1.381 -3.101 1.00 94.06 89 LEU A C 1
ATOM 616 O O . LEU A 1 89 ? 6.806 -1.018 -4.032 1.00 94.06 89 LEU A O 1
ATOM 620 N N . ASN A 1 90 ? 6.603 -1.790 -1.941 1.00 92.50 90 ASN A N 1
ATOM 621 C CA . ASN A 1 90 ? 8.043 -1.854 -1.694 1.00 92.50 90 ASN A CA 1
ATOM 622 C C . ASN A 1 90 ? 8.734 -2.869 -2.618 1.00 92.50 90 ASN A C 1
ATOM 624 O O . ASN A 1 90 ? 9.851 -2.639 -3.083 1.00 92.50 90 ASN A O 1
ATOM 628 N N . ARG A 1 91 ? 8.059 -3.980 -2.938 1.00 90.94 91 ARG A N 1
ATOM 629 C CA . ARG A 1 91 ? 8.559 -4.985 -3.884 1.00 90.94 91 ARG A CA 1
ATOM 630 C C . ARG A 1 91 ? 8.630 -4.446 -5.313 1.00 90.94 91 ARG A C 1
ATOM 632 O O . ARG A 1 91 ? 9.611 -4.707 -6.003 1.00 90.94 91 ARG A O 1
ATOM 639 N N . LEU A 1 92 ? 7.621 -3.680 -5.733 1.00 90.75 92 LEU A N 1
ATOM 640 C CA . LEU A 1 92 ? 7.607 -2.961 -7.010 1.00 90.75 92 LEU A CA 1
ATOM 641 C C . LEU A 1 92 ? 8.738 -1.930 -7.077 1.00 90.75 92 LEU A C 1
ATOM 643 O O . LEU A 1 92 ? 9.471 -1.891 -8.063 1.00 90.75 92 LEU A O 1
ATOM 647 N N . ALA A 1 93 ? 8.920 -1.143 -6.015 1.00 91.38 93 ALA A N 1
ATOM 648 C CA . ALA A 1 93 ? 9.970 -0.133 -5.928 1.00 91.38 93 ALA A CA 1
ATOM 649 C C . ALA A 1 93 ? 11.386 -0.731 -5.984 1.00 91.38 93 ALA A C 1
ATOM 651 O O . ALA A 1 93 ? 12.284 -0.147 -6.583 1.00 91.38 93 ALA A O 1
ATOM 652 N N . ALA A 1 94 ? 11.592 -1.908 -5.389 1.00 91.81 94 ALA A N 1
ATOM 653 C CA . ALA A 1 94 ? 12.881 -2.598 -5.401 1.00 91.81 94 ALA A CA 1
ATOM 654 C C . ALA A 1 94 ? 13.174 -3.348 -6.715 1.00 91.81 94 ALA A C 1
ATOM 656 O O . ALA A 1 94 ? 14.307 -3.783 -6.938 1.00 91.81 94 ALA A O 1
ATOM 657 N N . ALA A 1 95 ? 12.171 -3.546 -7.572 1.00 89.88 95 ALA A N 1
ATOM 658 C CA . ALA A 1 95 ? 12.336 -4.283 -8.815 1.00 89.88 95 ALA A CA 1
ATOM 659 C C . ALA A 1 95 ? 13.028 -3.438 -9.903 1.00 89.88 95 ALA A C 1
ATOM 661 O O . ALA A 1 95 ? 12.853 -2.217 -9.952 1.00 89.88 95 ALA A O 1
ATOM 662 N N . PRO A 1 96 ? 13.770 -4.068 -10.834 1.00 88.12 96 PRO A N 1
ATOM 663 C CA . PRO A 1 96 ? 14.300 -3.378 -12.005 1.00 88.12 96 PRO A CA 1
ATOM 664 C C . PRO A 1 96 ? 13.184 -2.756 -12.854 1.00 88.12 96 PRO A C 1
ATOM 666 O O . PRO A 1 96 ? 12.155 -3.387 -13.083 1.00 88.12 96 PRO A O 1
ATOM 669 N N . ALA A 1 97 ? 13.428 -1.567 -13.419 1.00 85.56 97 ALA A N 1
ATOM 670 C CA . ALA A 1 97 ? 12.428 -0.821 -14.196 1.00 85.56 97 ALA A CA 1
ATOM 671 C C . ALA A 1 97 ? 11.776 -1.619 -15.340 1.00 85.56 97 ALA A C 1
ATOM 673 O O . ALA A 1 97 ? 10.582 -1.506 -15.600 1.00 85.56 97 ALA A O 1
ATOM 674 N N . ARG A 1 98 ? 12.550 -2.489 -15.995 1.00 86.06 98 ARG A N 1
ATOM 675 C CA . ARG A 1 98 ? 12.061 -3.375 -17.066 1.00 86.06 98 ARG A CA 1
ATOM 676 C C . ARG A 1 98 ? 11.005 -4.391 -16.602 1.00 86.06 98 ARG A C 1
ATOM 678 O O . ARG A 1 98 ? 10.235 -4.869 -17.426 1.00 86.06 98 ARG A O 1
ATOM 685 N N . ASP A 1 99 ? 10.975 -4.718 -15.310 1.00 88.12 99 ASP A N 1
ATOM 686 C CA . ASP A 1 99 ? 10.105 -5.749 -14.734 1.00 88.12 99 ASP A CA 1
ATOM 687 C C . ASP A 1 99 ? 8.820 -5.146 -14.137 1.00 88.12 99 ASP A C 1
ATOM 689 O O . ASP A 1 99 ? 7.868 -5.863 -13.828 1.00 88.12 99 ASP A O 1
ATOM 693 N N . HIS A 1 100 ? 8.755 -3.817 -14.016 1.00 86.50 100 HIS A N 1
ATOM 694 C CA . HIS A 1 100 ? 7.645 -3.089 -13.402 1.00 86.50 100 HIS A CA 1
ATOM 695 C C . HIS A 1 100 ? 6.287 -3.399 -14.040 1.00 86.50 100 HIS A C 1
ATOM 697 O O . HIS A 1 100 ? 5.329 -3.712 -13.335 1.00 86.50 100 HIS A O 1
ATOM 703 N N . GLN A 1 101 ? 6.197 -3.375 -15.372 1.00 84.31 101 GLN A N 1
ATOM 704 C CA . GLN A 1 101 ? 4.940 -3.647 -16.078 1.00 84.31 101 GLN A CA 1
ATOM 705 C C . GLN A 1 101 ? 4.443 -5.082 -15.840 1.00 84.31 101 GLN A C 1
ATOM 707 O O . GLN A 1 101 ? 3.242 -5.306 -15.685 1.00 84.31 101 GLN A O 1
ATOM 712 N N . ALA A 1 102 ? 5.359 -6.052 -15.768 1.00 87.62 102 ALA A N 1
ATOM 713 C CA . ALA A 1 102 ? 5.017 -7.440 -15.474 1.00 87.62 102 ALA A CA 1
ATOM 714 C C . ALA A 1 102 ? 4.521 -7.597 -14.028 1.00 87.62 102 ALA A C 1
ATOM 716 O O . ALA A 1 102 ? 3.540 -8.299 -13.780 1.00 87.62 102 ALA A O 1
ATOM 717 N N . LEU A 1 103 ? 5.154 -6.899 -13.082 1.00 86.06 103 LEU A N 1
ATOM 718 C CA . LEU A 1 103 ? 4.773 -6.931 -11.673 1.00 86.06 103 LEU A CA 1
ATOM 719 C C . LEU A 1 103 ? 3.432 -6.242 -11.401 1.00 86.06 103 LEU A C 1
ATOM 721 O O . LEU A 1 103 ? 2.658 -6.753 -10.603 1.00 86.06 103 LEU A O 1
ATOM 725 N N . LEU A 1 104 ? 3.086 -5.161 -12.104 1.00 85.19 104 LEU A N 1
ATOM 726 C CA . LEU A 1 104 ? 1.735 -4.578 -12.033 1.00 85.19 104 LEU A CA 1
ATOM 727 C C . LEU A 1 104 ? 0.653 -5.552 -12.532 1.00 85.19 104 LEU A C 1
ATOM 729 O O . LEU A 1 104 ? -0.500 -5.510 -12.103 1.00 85.19 104 LEU A O 1
ATOM 733 N N . GLY A 1 105 ? 1.022 -6.459 -13.438 1.00 86.38 105 GLY A N 1
ATOM 734 C CA . GLY A 1 105 ? 0.162 -7.545 -13.895 1.00 86.38 105 GLY A CA 1
ATOM 735 C C . GLY A 1 105 ? -0.008 -8.682 -12.884 1.00 86.38 105 GLY A C 1
ATOM 736 O O . GLY A 1 105 ? -0.944 -9.472 -13.048 1.00 86.38 105 GLY A O 1
ATOM 737 N N . ASN A 1 106 ? 0.857 -8.761 -11.866 1.00 90.81 106 ASN A N 1
ATOM 738 C CA . ASN A 1 106 ? 0.931 -9.872 -10.923 1.00 90.81 106 ASN A CA 1
ATOM 739 C C . ASN A 1 106 ? -0.355 -9.964 -10.072 1.00 90.81 106 ASN A C 1
ATOM 741 O O . ASN A 1 106 ? -0.799 -8.946 -9.526 1.00 90.81 106 ASN A O 1
ATOM 745 N N . PRO A 1 107 ? -0.962 -11.160 -9.941 1.00 91.38 107 PRO A N 1
ATOM 746 C CA . PRO A 1 107 ? -2.139 -11.363 -9.100 1.00 91.38 107 PRO A CA 1
ATOM 747 C C . PRO A 1 107 ? -1.932 -10.951 -7.639 1.00 91.38 107 PRO A C 1
ATOM 749 O O . PRO A 1 107 ? -2.886 -10.475 -7.037 1.00 91.38 107 PRO A O 1
ATOM 752 N N . ASP A 1 108 ? -0.722 -11.055 -7.087 1.00 91.44 108 ASP A N 1
ATOM 753 C CA . ASP A 1 108 ? -0.441 -10.665 -5.699 1.00 91.44 108 ASP A CA 1
ATOM 754 C C . ASP A 1 108 ? -0.565 -9.150 -5.505 1.00 91.44 108 ASP A C 1
ATOM 756 O O . ASP A 1 108 ? -1.171 -8.680 -4.545 1.00 91.44 108 ASP A O 1
ATOM 760 N N . VAL A 1 109 ? -0.032 -8.373 -6.455 1.00 90.31 109 VAL A N 1
ATOM 761 C CA . VAL A 1 109 ? -0.117 -6.905 -6.443 1.00 90.31 109 VAL A CA 1
ATOM 762 C C . VAL A 1 109 ? -1.574 -6.474 -6.592 1.00 90.31 109 VAL A C 1
ATOM 764 O O . VAL A 1 109 ? -2.077 -5.685 -5.796 1.00 90.31 109 VAL A O 1
ATOM 767 N N . LYS A 1 110 ? -2.286 -7.038 -7.575 1.00 92.94 110 LYS A N 1
ATOM 768 C CA . LYS A 1 110 ? -3.711 -6.749 -7.798 1.00 92.94 110 LYS A CA 1
ATOM 769 C C . LYS A 1 110 ? -4.576 -7.157 -6.609 1.00 92.94 110 LYS A C 1
ATOM 771 O O . LYS A 1 110 ? -5.469 -6.411 -6.225 1.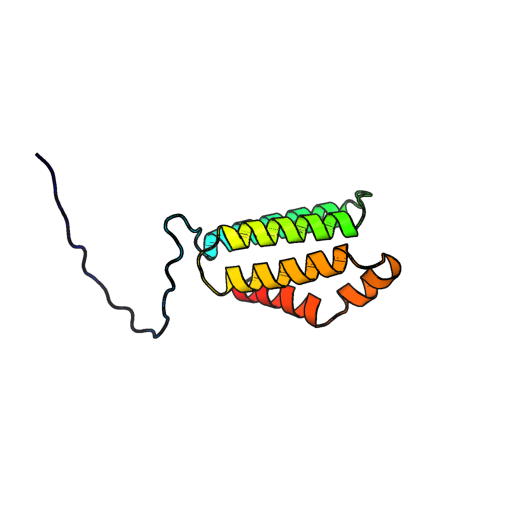00 92.94 110 LYS A O 1
ATOM 776 N N . GLY A 1 111 ? -4.303 -8.323 -6.031 1.00 94.56 111 GLY A N 1
ATOM 777 C CA . GLY A 1 111 ? -5.003 -8.850 -4.867 1.00 94.56 111 GLY A CA 1
ATOM 778 C C . GLY A 1 111 ? -4.816 -7.969 -3.638 1.00 94.56 111 GLY A C 1
ATOM 779 O O . GLY A 1 111 ? -5.786 -7.715 -2.934 1.00 94.56 111 GLY A O 1
ATOM 780 N N . ALA A 1 112 ? -3.612 -7.433 -3.422 1.00 92.94 112 ALA A N 1
ATOM 781 C CA . ALA A 1 112 ? -3.354 -6.518 -2.315 1.00 92.94 112 ALA A CA 1
ATOM 782 C C . ALA A 1 112 ? -4.142 -5.202 -2.452 1.00 92.94 112 ALA A C 1
ATOM 784 O O . ALA A 1 112 ? -4.766 -4.762 -1.489 1.00 92.94 112 ALA A O 1
ATOM 785 N N . PHE A 1 113 ? -4.201 -4.608 -3.650 1.00 92.69 113 PHE A N 1
ATOM 786 C CA . PHE A 1 113 ? -5.034 -3.419 -3.872 1.00 92.69 113 PHE A CA 1
ATOM 787 C C . PHE A 1 113 ? -6.531 -3.721 -3.751 1.00 92.69 113 PHE A C 1
ATOM 789 O O . PHE A 1 113 ? -7.251 -2.956 -3.117 1.00 92.69 113 PHE A O 1
ATOM 796 N N . ALA A 1 114 ? -6.993 -4.859 -4.276 1.00 92.75 114 ALA A N 1
ATOM 797 C CA . ALA A 1 114 ? -8.379 -5.297 -4.114 1.00 92.75 114 ALA A CA 1
ATOM 798 C C . ALA A 1 114 ? -8.743 -5.573 -2.643 1.00 92.75 114 ALA A C 1
ATOM 800 O O . ALA A 1 114 ? -9.881 -5.361 -2.234 1.00 92.75 114 ALA A O 1
ATOM 801 N N . ALA A 1 115 ? -7.788 -6.025 -1.827 1.00 93.12 115 ALA A N 1
ATOM 802 C CA . ALA A 1 115 ? -7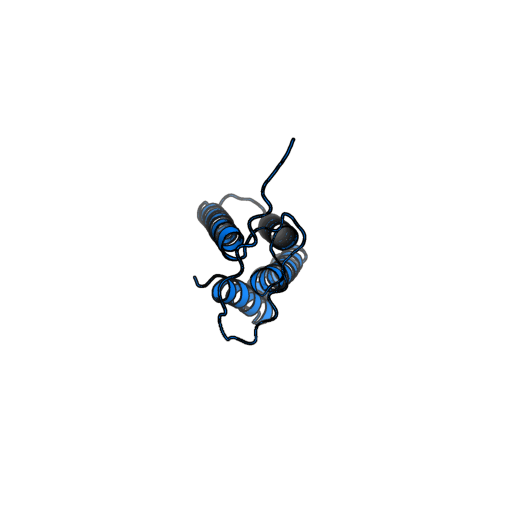.991 -6.199 -0.394 1.00 93.12 115 ALA A CA 1
ATOM 803 C C . ALA A 1 115 ? -8.161 -4.852 0.322 1.00 93.12 115 ALA A C 1
ATOM 805 O O . ALA A 1 115 ? -9.026 -4.745 1.187 1.00 93.12 115 ALA A O 1
ATOM 806 N N . VAL A 1 116 ? -7.389 -3.822 -0.053 1.00 92.81 116 VAL A N 1
ATOM 807 C CA . VAL A 1 116 ? -7.568 -2.452 0.467 1.00 92.81 116 VAL A CA 1
ATOM 808 C C . VAL A 1 116 ? -8.935 -1.901 0.060 1.00 92.81 116 VAL A C 1
ATOM 810 O O . VAL A 1 116 ? -9.677 -1.421 0.915 1.00 92.81 116 VAL A O 1
ATOM 813 N N . ASP A 1 117 ? -9.289 -2.041 -1.217 1.00 91.00 117 ASP A N 1
ATOM 814 C CA . ASP A 1 117 ? -10.575 -1.636 -1.791 1.00 91.00 117 ASP A CA 1
ATOM 815 C C . ASP A 1 117 ? -11.756 -2.280 -1.047 1.00 91.00 117 ASP A C 1
ATOM 817 O O . ASP A 1 117 ? -12.609 -1.595 -0.486 1.00 91.00 117 ASP A O 1
ATOM 821 N N . SER A 1 118 ? -11.723 -3.606 -0.894 1.00 92.75 118 SER A N 1
ATOM 822 C CA . SER A 1 118 ? -12.735 -4.366 -0.159 1.00 92.75 118 SER A CA 1
ATOM 823 C C . SER A 1 118 ? -12.764 -4.046 1.340 1.00 92.75 118 SER A C 1
ATOM 825 O O . SER A 1 118 ? -13.840 -4.018 1.948 1.00 92.75 118 SER A O 1
ATOM 827 N N . ALA A 1 119 ? -11.608 -3.806 1.967 1.00 90.94 119 ALA A N 1
ATOM 828 C CA . ALA A 1 119 ? -11.546 -3.448 3.379 1.00 90.94 119 ALA A CA 1
ATOM 829 C C . ALA A 1 119 ? -12.188 -2.078 3.634 1.00 90.94 119 ALA A C 1
ATOM 831 O O . ALA A 1 119 ? -12.929 -1.947 4.615 1.00 90.94 119 ALA A O 1
ATOM 832 N N . CYS A 1 120 ? -11.957 -1.119 2.732 1.00 87.88 120 CYS A N 1
ATOM 833 C CA . CYS A 1 120 ? -12.473 0.244 2.806 1.00 87.88 120 CYS A CA 1
ATOM 834 C C . CYS A 1 120 ? -13.871 0.445 2.209 1.00 87.88 120 CYS A C 1
ATOM 836 O O . CYS A 1 120 ? -14.531 1.421 2.564 1.00 87.88 120 CYS A O 1
ATOM 838 N N . GLY A 1 121 ? -14.355 -0.490 1.389 1.00 87.69 121 GLY A N 1
ATOM 839 C CA . GLY A 1 121 ? -15.684 -0.434 0.780 1.00 87.69 121 GLY A CA 1
ATOM 840 C C . GLY A 1 121 ? -15.813 0.643 -0.295 1.00 87.69 121 GLY A C 1
ATOM 841 O O . GLY A 1 121 ? -16.851 1.308 -0.345 1.00 87.69 121 GLY A O 1
ATOM 842 N N . PHE A 1 122 ? -14.753 0.844 -1.081 1.00 80.12 122 PHE A N 1
ATOM 843 C CA . PHE A 1 122 ? -14.796 1.682 -2.280 1.00 80.12 122 PHE A CA 1
ATOM 844 C C . PHE A 1 122 ? -15.561 1.005 -3.430 1.00 80.12 122 PHE A C 1
ATOM 846 O O . PHE A 1 122 ? -15.831 -0.217 -3.342 1.00 80.12 122 PHE A O 1
#

Secondary structure (DSSP, 8-state):
--------------------PPSTTPBPHHHHHHHHHHHHHHHHHHHHTT----HHHHHHHHHHHHHHHHHHBPTTHHHHHHHHHHHHHHHHHHS-GGGHHHHHT-HHHHHHHHHHHHHHT-

Radius of gyration: 18.72 Å; chains: 1; bounding box: 41×30×62 Å

Organism: NCBI:txid2340916

Sequence (122 aa):
MRGTLLALASAAVVGVGIAVAGPAGAVSEQATCVTVGAVVDEFSKQSEANDAGDAATRWSELGRRFSELAADADDGKVKNALNDAAAQLNRLAAAPARDHQALLGNPDVKGAFAAVDSACGF

Foldseek 3Di:
DDDDPPPPDDDDDDDPDPQQFADVQADELQRLLVVLVVLVVVLVVCVVVPVVDDQLVSLQVNLVVLQVSLVRHTPDQLSVLSPQLSVLSNVLSPDDPVCNVVSCVDPSNVVSVVSNCVSNVD

pLDDT: mean 79.85, std 18.96, range [36.56, 96.62]